Protein AF-M4DZY3-F1 (afdb_monomer_lite)

Organism: Brassica campestris (NCBI:txid3711)

Sequence (109 aa):
MKDGVLRMIVSRVKVKDHDNKCTLFLPPNTGVCGDDMLVLPNENEVKFYGENKEVCEHDESCRIFMGAVKGSSFCAPGVPPLSHDIAWDAEFGVLKVRVSPPGSNISSE

pLDDT: mean 71.74, std 14.03, range [35.03, 88.75]

Radius of gyration: 16.15 Å; chains: 1; bounding box: 38×42×46 Å

Structure (mmCIF, N/CA/C/O backbone):
data_AF-M4DZY3-F1
#
_entry.id   AF-M4DZY3-F1
#
loop_
_atom_site.group_PDB
_atom_site.id
_atom_site.type_symbol
_atom_site.label_atom_id
_atom_site.label_alt_id
_atom_site.label_comp_id
_atom_site.label_asym_id
_atom_site.label_entity_id
_atom_site.label_seq_id
_atom_site.pdbx_PDB_ins_code
_atom_site.Cartn_x
_atom_site.Cartn_y
_atom_site.Cartn_z
_atom_site.occupancy
_atom_site.B_iso_or_equiv
_atom_site.auth_seq_id
_atom_site.auth_comp_id
_atom_site.auth_asym_id
_atom_site.auth_atom_id
_atom_site.pdbx_PDB_model_num
ATOM 1 N N . MET A 1 1 ? 16.980 20.597 -15.367 1.00 39.22 1 MET A N 1
ATOM 2 C CA . MET A 1 1 ? 15.722 19.827 -15.263 1.00 39.22 1 MET A CA 1
ATOM 3 C C . MET A 1 1 ? 15.137 20.129 -13.892 1.00 39.22 1 MET A C 1
ATOM 5 O O . MET A 1 1 ? 15.890 20.069 -12.934 1.00 39.22 1 MET A O 1
ATOM 9 N N . LYS A 1 2 ? 13.882 20.589 -13.802 1.00 43.03 2 LYS A N 1
ATOM 10 C CA . LYS A 1 2 ? 13.218 20.815 -12.505 1.00 43.03 2 LYS A CA 1
ATOM 11 C C . LYS A 1 2 ? 12.913 19.450 -11.896 1.00 43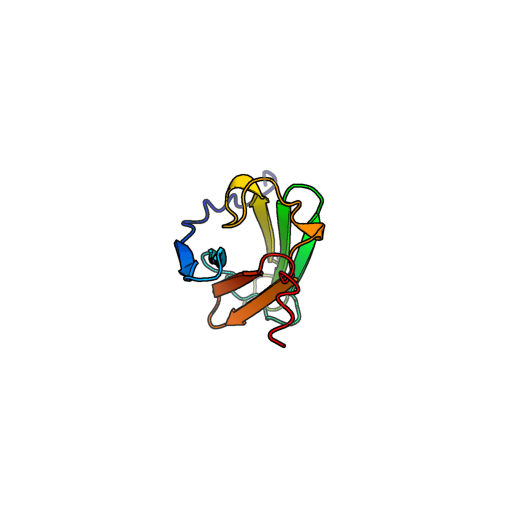.03 2 LYS A C 1
ATOM 13 O O . LYS A 1 2 ? 12.399 18.611 -12.629 1.00 43.03 2 LYS A O 1
ATOM 18 N N . ASP A 1 3 ? 13.249 19.264 -10.624 1.00 50.50 3 ASP A N 1
ATOM 19 C CA . ASP A 1 3 ? 13.035 18.067 -9.804 1.00 50.50 3 ASP A CA 1
ATOM 20 C C . ASP A 1 3 ? 11.786 17.283 -10.233 1.00 50.50 3 ASP A C 1
ATOM 22 O O . ASP A 1 3 ? 10.650 17.666 -9.942 1.00 50.50 3 ASP A O 1
ATOM 26 N N . GLY A 1 4 ? 12.009 16.224 -11.016 1.00 45.56 4 GLY A N 1
ATOM 27 C CA . GLY A 1 4 ? 10.990 15.485 -11.762 1.00 45.56 4 GLY A CA 1
ATOM 28 C C . GLY A 1 4 ? 10.164 14.549 -10.887 1.00 45.56 4 GLY A C 1
ATOM 29 O O . GLY A 1 4 ? 10.064 13.363 -11.178 1.00 45.56 4 GLY A O 1
ATOM 30 N N . VAL A 1 5 ? 9.581 15.058 -9.802 1.00 49.25 5 VAL A N 1
ATOM 31 C CA . VAL A 1 5 ? 8.705 14.269 -8.933 1.00 49.25 5 VAL A CA 1
ATOM 32 C C . VAL A 1 5 ? 7.341 14.125 -9.605 1.00 49.25 5 VAL A C 1
ATOM 34 O O . VAL A 1 5 ? 6.534 15.060 -9.627 1.00 49.25 5 VAL A O 1
ATOM 37 N N . LEU A 1 6 ? 7.068 12.937 -10.145 1.00 44.81 6 LEU A N 1
ATOM 38 C CA . LEU A 1 6 ? 5.757 12.589 -10.681 1.00 44.81 6 LEU A CA 1
ATOM 39 C C . LEU A 1 6 ? 4.758 12.462 -9.518 1.00 44.81 6 LEU A C 1
ATOM 41 O O . LEU A 1 6 ? 4.822 11.537 -8.712 1.00 44.81 6 LEU A O 1
ATOM 45 N N . ARG A 1 7 ? 3.819 13.405 -9.407 1.00 47.03 7 ARG A N 1
ATOM 46 C CA . ARG A 1 7 ? 2.734 13.334 -8.418 1.00 47.03 7 ARG A CA 1
ATOM 47 C C . ARG A 1 7 ? 1.567 12.541 -8.997 1.00 47.03 7 ARG A C 1
ATOM 49 O O . ARG A 1 7 ? 0.741 13.091 -9.719 1.00 47.03 7 ARG A O 1
ATOM 56 N N . MET A 1 8 ? 1.503 11.250 -8.687 1.00 45.44 8 MET A N 1
ATOM 57 C CA . MET A 1 8 ? 0.407 10.389 -9.126 1.00 45.44 8 MET A CA 1
ATOM 58 C C . MET A 1 8 ? -0.844 10.619 -8.267 1.00 45.44 8 MET A C 1
ATOM 60 O O . MET A 1 8 ? -0.817 10.445 -7.047 1.00 45.44 8 MET A O 1
ATOM 64 N N . ILE A 1 9 ? -1.959 10.996 -8.899 1.00 48.12 9 ILE A N 1
ATOM 65 C CA . ILE A 1 9 ? -3.273 10.998 -8.248 1.00 48.12 9 ILE A CA 1
ATOM 66 C C . ILE A 1 9 ? -3.804 9.568 -8.321 1.00 48.12 9 ILE A C 1
ATOM 68 O O . ILE A 1 9 ? -4.261 9.100 -9.361 1.00 48.12 9 ILE A O 1
ATOM 72 N N . VAL A 1 10 ? -3.688 8.852 -7.209 1.00 53.06 10 VAL A N 1
ATOM 73 C CA . VAL A 1 10 ? -4.148 7.471 -7.074 1.00 53.06 10 VAL A CA 1
ATOM 74 C C . VAL A 1 10 ? -5.682 7.438 -7.074 1.00 53.06 10 VAL A C 1
ATOM 76 O O . VAL A 1 10 ? -6.311 7.783 -6.073 1.00 53.06 10 VAL A O 1
ATOM 79 N N . SER A 1 11 ? -6.291 6.985 -8.176 1.00 54.16 11 SER A N 1
ATOM 80 C CA . SER A 1 11 ? -7.688 6.527 -8.205 1.00 54.16 11 SER A CA 1
ATOM 81 C C . SER A 1 11 ? -7.824 5.300 -7.304 1.00 54.16 11 SER A C 1
ATOM 83 O O . SER A 1 11 ? -7.611 4.166 -7.722 1.00 54.16 11 SER A O 1
ATOM 85 N N . ARG A 1 12 ? -8.102 5.541 -6.024 1.00 63.75 12 ARG A N 1
ATOM 86 C CA . ARG A 1 12 ? -8.243 4.509 -5.000 1.00 63.75 12 ARG A CA 1
ATOM 87 C C . ARG A 1 12 ? -9.579 3.792 -5.149 1.00 63.75 12 ARG A C 1
ATOM 89 O O . ARG A 1 12 ? -10.628 4.415 -5.003 1.00 63.75 12 ARG A O 1
ATOM 96 N N . VAL A 1 13 ? -9.534 2.469 -5.282 1.00 66.38 13 VAL A N 1
ATOM 97 C CA . VAL A 1 13 ? -10.708 1.614 -5.065 1.00 66.38 13 VAL A CA 1
ATOM 98 C C . VAL A 1 13 ? -10.635 1.056 -3.648 1.00 66.38 13 VAL A C 1
ATOM 100 O O . VAL A 1 13 ? -9.630 0.457 -3.268 1.00 66.38 13 VAL A O 1
ATOM 103 N N . LYS A 1 14 ? -11.685 1.285 -2.854 1.00 73.88 14 LYS A N 1
ATOM 104 C CA . LYS A 1 14 ? -11.841 0.743 -1.498 1.00 73.88 14 LYS A CA 1
ATOM 105 C C . LYS A 1 14 ? -12.953 -0.297 -1.516 1.00 73.88 14 LYS A C 1
ATOM 107 O O . LYS A 1 14 ? -14.104 0.047 -1.769 1.00 73.88 14 LYS A O 1
ATOM 112 N N . VAL A 1 15 ? -12.611 -1.538 -1.194 1.00 77.44 15 VAL A N 1
ATOM 113 C CA . VAL A 1 15 ? -13.582 -2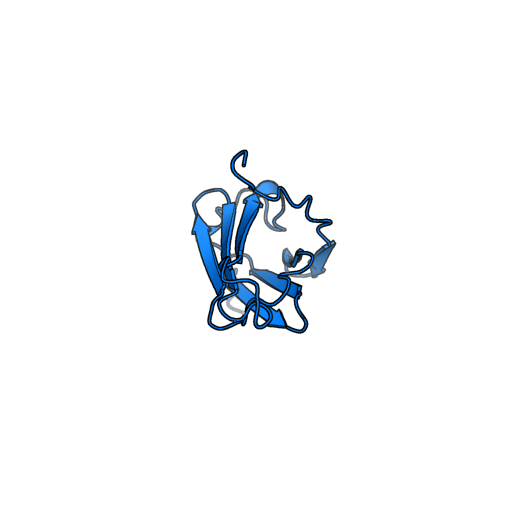.616 -0.981 1.00 77.44 15 VAL A CA 1
ATOM 114 C C . VAL A 1 15 ? -13.664 -2.890 0.513 1.00 77.44 15 VAL A C 1
ATOM 116 O O . VAL A 1 15 ? -12.637 -3.104 1.160 1.00 77.44 15 VAL A O 1
ATOM 119 N N . LYS A 1 16 ? -14.880 -2.836 1.060 1.00 79.06 16 LYS A N 1
ATOM 120 C CA . LYS A 1 16 ? -15.173 -3.151 2.459 1.00 79.06 16 LYS A CA 1
ATOM 121 C C . LYS A 1 16 ? -15.872 -4.505 2.530 1.00 79.06 16 LYS A C 1
ATOM 123 O O . LYS A 1 16 ? -16.838 -4.719 1.806 1.00 79.06 16 LYS A O 1
ATOM 128 N N . ASP A 1 17 ? -15.399 -5.369 3.415 1.00 76.94 17 ASP A N 1
ATOM 129 C CA . ASP A 1 17 ? -16.055 -6.634 3.753 1.00 76.94 17 ASP A CA 1
ATOM 130 C C . ASP A 1 17 ? -16.955 -6.500 5.004 1.00 76.94 17 ASP A C 1
ATOM 132 O O . ASP A 1 17 ? -16.908 -5.484 5.711 1.00 76.94 17 ASP A O 1
ATOM 136 N N . HIS A 1 18 ? -17.762 -7.530 5.282 1.00 73.56 18 HIS A N 1
ATOM 137 C CA . HIS A 1 18 ? -18.623 -7.638 6.463 1.00 73.56 18 HIS A CA 1
ATOM 138 C C . HIS A 1 18 ? -17.853 -7.477 7.791 1.00 73.56 18 HIS A C 1
ATOM 140 O O . HIS A 1 18 ? -18.377 -6.888 8.732 1.00 73.56 18 HIS A O 1
ATOM 146 N N . ASP A 1 19 ? -16.583 -7.895 7.847 1.00 73.88 19 ASP A N 1
ATOM 147 C CA . ASP A 1 19 ? -15.711 -7.817 9.037 1.00 73.88 19 ASP A CA 1
ATOM 148 C C . ASP A 1 19 ? -15.020 -6.446 9.228 1.00 73.88 19 ASP A C 1
ATOM 150 O O . ASP A 1 19 ? -13.987 -6.326 9.881 1.00 73.88 19 ASP A O 1
ATOM 154 N N . ASN A 1 20 ? -15.512 -5.384 8.578 1.00 73.81 20 ASN A N 1
ATOM 155 C CA . ASN A 1 20 ? -14.822 -4.086 8.504 1.00 73.81 20 ASN A CA 1
ATOM 156 C C . ASN A 1 20 ? -13.377 -4.181 7.976 1.00 73.81 20 ASN A C 1
ATOM 158 O O . ASN A 1 20 ? -12.560 -3.291 8.213 1.00 73.81 20 ASN A O 1
ATOM 162 N N . LYS A 1 21 ? -13.059 -5.225 7.210 1.00 80.75 21 LYS A N 1
ATOM 163 C CA . LYS A 1 21 ? -11.803 -5.325 6.472 1.00 80.75 21 LYS A CA 1
ATOM 164 C C . LYS A 1 21 ? -11.849 -4.440 5.244 1.00 80.75 21 LYS A C 1
ATOM 166 O O . LYS A 1 21 ? -12.856 -4.378 4.540 1.00 80.75 21 LYS A O 1
ATOM 171 N N . CYS A 1 22 ? -10.739 -3.768 4.988 1.00 83.06 22 CYS A N 1
ATOM 172 C CA . CYS A 1 22 ? -10.599 -2.791 3.925 1.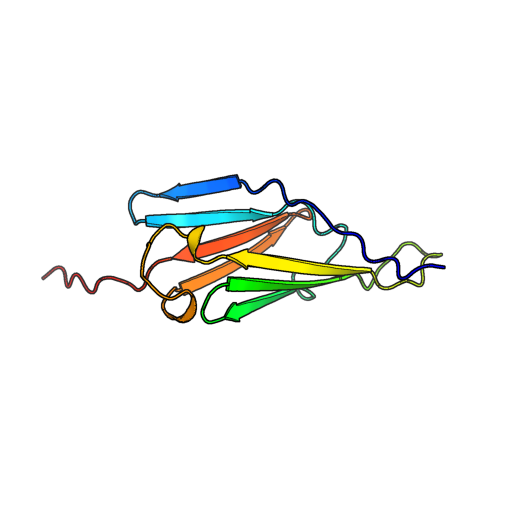00 83.06 22 CYS A CA 1
ATOM 173 C C . CYS A 1 22 ? -9.510 -3.259 2.957 1.00 83.06 22 CYS A C 1
ATOM 175 O O . CYS A 1 22 ? -8.368 -3.438 3.367 1.00 83.06 22 CYS A O 1
ATOM 177 N N . THR A 1 23 ? -9.837 -3.425 1.677 1.00 79.38 23 THR A N 1
ATOM 178 C CA . THR A 1 23 ? -8.837 -3.640 0.620 1.00 79.38 23 THR A CA 1
ATOM 179 C C . THR A 1 23 ? -8.732 -2.383 -0.225 1.00 79.38 23 THR A C 1
ATOM 181 O O . THR A 1 23 ? -9.743 -1.894 -0.735 1.00 79.38 23 THR A O 1
ATOM 184 N N . LEU A 1 24 ? -7.518 -1.853 -0.348 1.00 79.06 24 LEU A N 1
ATOM 185 C CA . LEU A 1 24 ? -7.206 -0.679 -1.146 1.00 79.06 24 LEU A CA 1
ATOM 186 C C . LEU A 1 24 ? -6.399 -1.097 -2.371 1.00 79.06 24 LEU A C 1
ATOM 188 O O . LEU A 1 24 ? -5.350 -1.719 -2.232 1.00 79.06 24 LEU A O 1
ATOM 192 N N . PHE A 1 25 ? -6.883 -0.717 -3.549 1.00 68.88 25 PHE A N 1
ATOM 193 C CA . PHE A 1 25 ? -6.166 -0.878 -4.812 1.00 68.88 25 PHE A CA 1
ATOM 194 C C . PHE A 1 25 ? -5.561 0.464 -5.207 1.00 68.88 25 PHE A C 1
ATOM 196 O O . PHE A 1 25 ? -6.268 1.481 -5.238 1.00 68.88 25 PHE A O 1
ATOM 203 N N . LEU A 1 26 ? -4.258 0.467 -5.469 1.00 69.94 26 LEU A N 1
ATOM 204 C CA . LEU A 1 26 ? -3.494 1.654 -5.829 1.00 69.94 26 LEU A CA 1
ATOM 205 C C . LEU A 1 26 ? -2.985 1.476 -7.282 1.00 69.94 26 LEU A C 1
ATOM 207 O O . LEU A 1 26 ? -2.408 0.431 -7.588 1.00 69.94 26 LEU A O 1
ATOM 211 N N . PRO A 1 27 ? -3.268 2.433 -8.194 1.00 61.19 27 PRO A N 1
ATOM 212 C CA . PRO A 1 27 ? -2.900 2.384 -9.607 1.00 61.19 27 PRO A CA 1
ATOM 213 C C . PRO A 1 27 ? -1.380 2.532 -9.790 1.00 61.19 27 PRO A C 1
ATOM 215 O O . PRO A 1 27 ? -0.675 2.853 -8.834 1.00 61.19 27 PRO A O 1
ATOM 218 N N . PRO A 1 28 ? -0.866 2.260 -11.001 1.00 54.12 28 PRO A N 1
ATOM 219 C CA . PRO A 1 28 ? 0.150 1.240 -11.120 1.00 54.12 28 PRO A CA 1
ATOM 220 C C . PRO A 1 28 ? 1.539 1.655 -10.655 1.00 54.12 28 PRO A C 1
ATOM 222 O O . PRO A 1 28 ? 2.052 2.715 -11.014 1.00 54.12 28 PRO A O 1
ATOM 225 N N . ASN A 1 29 ? 2.179 0.722 -9.958 1.00 57.00 29 ASN A N 1
ATOM 226 C CA . ASN A 1 29 ? 3.619 0.646 -9.819 1.00 57.00 29 ASN A CA 1
ATOM 227 C C . ASN A 1 29 ? 4.138 0.280 -11.213 1.00 57.00 29 ASN A C 1
ATOM 229 O O . ASN A 1 29 ? 4.131 -0.890 -11.598 1.00 57.00 29 ASN A O 1
ATOM 233 N N . THR A 1 30 ? 4.493 1.262 -12.038 1.00 55.75 30 THR A N 1
ATOM 234 C CA . THR A 1 30 ? 5.008 0.971 -13.379 1.00 55.75 30 THR A CA 1
ATOM 235 C C . THR A 1 30 ? 6.383 0.312 -13.236 1.00 55.75 30 THR A C 1
ATOM 237 O O . THR A 1 30 ? 7.385 1.009 -13.110 1.00 55.75 30 THR A O 1
ATOM 240 N N . GLY A 1 31 ? 6.411 -1.023 -13.195 1.00 61.47 31 GLY A N 1
ATOM 241 C CA . GLY A 1 31 ? 7.625 -1.843 -13.227 1.00 61.47 31 GLY A CA 1
ATOM 242 C C . GLY A 1 31 ? 8.274 -2.183 -11.879 1.00 61.47 31 GLY A C 1
ATOM 243 O O . GLY A 1 31 ? 9.308 -2.838 -11.878 1.00 61.47 31 GLY A O 1
ATOM 244 N N . VAL A 1 32 ? 7.732 -1.774 -10.729 1.00 71.12 32 VAL A N 1
ATOM 245 C CA . VAL A 1 32 ? 8.345 -2.144 -9.434 1.00 71.12 32 VAL A CA 1
ATOM 246 C C . VAL A 1 32 ? 8.046 -3.608 -9.116 1.00 71.12 32 VAL A C 1
ATOM 248 O O . VAL A 1 32 ? 6.874 -3.994 -9.082 1.00 71.12 32 VAL A O 1
ATOM 251 N N . CYS A 1 33 ? 9.090 -4.401 -8.869 1.00 73.25 33 CYS A N 1
ATOM 252 C CA . CYS A 1 33 ? 8.949 -5.769 -8.380 1.00 73.25 33 CYS A CA 1
ATOM 253 C C . CYS A 1 33 ? 8.357 -5.768 -6.963 1.00 73.25 33 CYS A C 1
ATOM 255 O O . CYS A 1 33 ? 8.638 -4.864 -6.176 1.00 73.25 33 CYS A O 1
ATOM 257 N N . GLY A 1 34 ? 7.565 -6.785 -6.614 1.00 74.44 34 GLY A N 1
ATOM 258 C CA . GLY A 1 34 ? 7.054 -6.942 -5.252 1.00 74.44 34 GLY A CA 1
ATOM 259 C C . GLY A 1 34 ? 8.176 -6.910 -4.211 1.00 74.44 34 GLY A C 1
ATOM 260 O O . GLY A 1 34 ? 8.061 -6.196 -3.228 1.00 74.44 34 GLY A O 1
ATOM 261 N N . ASP A 1 35 ? 9.310 -7.562 -4.465 1.00 80.38 35 ASP A N 1
ATOM 262 C CA . ASP A 1 35 ? 10.449 -7.580 -3.532 1.00 80.38 35 ASP A CA 1
ATOM 263 C C . ASP A 1 35 ? 11.105 -6.205 -3.300 1.00 80.38 35 ASP A C 1
ATOM 265 O O . ASP A 1 35 ? 11.755 -5.989 -2.278 1.00 80.38 35 ASP A O 1
ATOM 269 N N . ASP A 1 36 ? 10.907 -5.254 -4.216 1.00 79.50 36 ASP A N 1
ATOM 270 C CA . ASP A 1 36 ? 11.413 -3.882 -4.110 1.00 79.50 36 ASP A CA 1
ATOM 271 C C . ASP A 1 36 ? 10.367 -2.907 -3.532 1.00 79.50 36 ASP A C 1
ATOM 273 O O . ASP A 1 36 ? 10.583 -1.690 -3.524 1.00 79.50 36 ASP A O 1
ATOM 277 N N . MET A 1 37 ? 9.228 -3.418 -3.049 1.00 81.44 37 MET A N 1
ATOM 278 C CA . MET A 1 37 ? 8.195 -2.646 -2.358 1.00 81.44 37 MET A CA 1
ATOM 279 C C . MET A 1 37 ? 8.371 -2.686 -0.841 1.00 81.44 37 MET A C 1
ATOM 281 O O . MET A 1 37 ? 8.512 -3.732 -0.213 1.00 81.44 37 MET A O 1
ATOM 285 N N . LEU A 1 38 ? 8.258 -1.514 -0.228 1.00 87.00 38 LEU A N 1
ATOM 286 C CA . LEU A 1 38 ? 8.264 -1.320 1.210 1.00 87.00 38 LEU A CA 1
ATOM 287 C C . LEU A 1 38 ? 6.961 -0.644 1.635 1.00 87.00 38 LEU A C 1
ATOM 289 O O . LEU A 1 38 ? 6.702 0.506 1.281 1.00 87.00 38 LEU A O 1
ATOM 293 N N . VAL A 1 39 ? 6.155 -1.340 2.437 1.00 86.62 39 VAL A N 1
ATOM 294 C CA . VAL A 1 39 ? 4.893 -0.828 2.989 1.00 86.62 39 VAL A CA 1
ATOM 295 C C . VAL A 1 39 ? 5.042 -0.640 4.495 1.00 86.62 39 VAL A C 1
ATOM 297 O O . VAL A 1 39 ? 5.276 -1.595 5.231 1.00 86.62 39 VAL A O 1
ATOM 300 N N . LEU A 1 40 ? 4.911 0.604 4.956 1.00 87.81 40 LEU A N 1
ATOM 301 C CA . LEU A 1 40 ? 5.164 1.010 6.337 1.00 87.81 40 LEU A CA 1
ATOM 302 C C . LEU A 1 40 ? 3.913 1.636 6.958 1.00 87.81 40 LEU A C 1
ATOM 304 O O . LEU A 1 40 ? 3.507 2.732 6.547 1.00 87.81 40 LEU A O 1
ATOM 308 N N . PRO A 1 41 ? 3.306 1.001 7.970 1.00 86.38 41 PRO A N 1
ATOM 309 C CA . PRO A 1 41 ? 2.299 1.661 8.780 1.00 86.38 41 PRO A CA 1
ATOM 310 C C . PRO A 1 41 ? 2.913 2.707 9.711 1.00 86.38 41 PRO A C 1
ATOM 312 O O . PRO A 1 41 ? 4.009 2.543 10.241 1.00 86.38 41 PRO A O 1
ATOM 315 N N . ASN A 1 42 ? 2.177 3.791 9.922 1.00 85.44 42 ASN A N 1
ATOM 316 C CA . ASN A 1 42 ? 2.491 4.871 10.849 1.00 85.44 42 ASN A CA 1
ATOM 317 C C . ASN A 1 42 ? 1.210 5.275 11.607 1.00 85.44 42 ASN A C 1
ATOM 319 O O . ASN A 1 42 ? 0.124 4.785 11.301 1.00 85.44 42 ASN A O 1
ATOM 323 N N . GLU A 1 43 ? 1.302 6.182 12.576 1.00 82.06 43 GLU A N 1
ATOM 324 C CA . GLU A 1 43 ? 0.210 6.552 13.488 1.00 82.06 43 GLU A CA 1
ATOM 325 C C . GLU A 1 43 ? -1.075 7.020 12.781 1.00 82.06 43 GLU A C 1
ATOM 327 O O . GLU A 1 43 ? -2.173 6.818 13.291 1.00 82.06 43 GLU A O 1
ATOM 332 N N . ASN A 1 44 ? -0.979 7.608 11.584 1.00 83.69 44 ASN A N 1
ATOM 333 C CA . ASN A 1 44 ? -2.148 8.128 10.863 1.00 83.69 44 ASN A CA 1
ATOM 334 C C . ASN A 1 44 ? -2.221 7.699 9.402 1.00 83.69 44 ASN A C 1
ATOM 336 O O . ASN A 1 44 ? -3.186 8.050 8.718 1.00 83.69 44 ASN A O 1
ATOM 340 N N . GLU A 1 45 ? -1.228 6.978 8.894 1.00 85.88 45 GLU A N 1
ATOM 341 C CA . GLU A 1 45 ? -1.170 6.609 7.487 1.00 85.88 45 GLU A CA 1
ATOM 342 C C . GLU A 1 45 ? -0.375 5.329 7.247 1.00 85.88 45 GLU A C 1
ATOM 344 O O . GLU A 1 45 ? 0.490 4.967 8.034 1.00 85.88 45 GLU A O 1
ATOM 349 N N . VAL A 1 46 ? -0.654 4.664 6.131 1.00 85.81 46 VAL A N 1
ATOM 350 C CA . VAL A 1 46 ? 0.190 3.596 5.588 1.00 85.81 46 VAL A CA 1
ATOM 351 C C . VAL A 1 46 ? 0.930 4.162 4.390 1.00 85.81 46 VAL A C 1
ATOM 353 O O . VAL A 1 46 ? 0.300 4.557 3.406 1.00 85.81 46 VAL A O 1
ATOM 356 N N . LYS A 1 47 ? 2.254 4.244 4.491 1.00 87.56 47 LYS A N 1
ATOM 357 C CA . LYS A 1 47 ? 3.129 4.690 3.408 1.00 87.56 47 LYS A CA 1
ATOM 358 C C . LYS A 1 47 ? 3.599 3.495 2.604 1.00 87.56 47 LYS A C 1
ATOM 360 O O . LYS A 1 47 ? 3.760 2.406 3.145 1.00 87.56 47 LYS A O 1
ATOM 365 N N . PHE A 1 48 ? 3.841 3.715 1.328 1.00 86.06 48 PHE A N 1
ATOM 366 C CA . PHE A 1 48 ? 4.445 2.728 0.455 1.00 86.06 48 PHE A CA 1
ATOM 367 C C . PHE A 1 48 ? 5.523 3.393 -0.388 1.00 86.06 48 PHE A C 1
ATOM 369 O O . PHE A 1 48 ? 5.375 4.539 -0.825 1.00 86.06 48 PHE A O 1
ATOM 376 N N . TYR A 1 49 ? 6.608 2.657 -0.562 1.00 84.25 49 TYR A N 1
ATOM 377 C CA . TYR A 1 49 ? 7.802 3.042 -1.288 1.00 84.25 49 TYR A CA 1
ATOM 378 C C . TYR A 1 49 ? 8.151 1.897 -2.224 1.00 84.25 49 TYR A C 1
ATOM 380 O O . TYR A 1 49 ? 8.058 0.741 -1.827 1.00 84.25 49 TYR A O 1
ATOM 388 N N . GLY A 1 50 ? 8.553 2.205 -3.444 1.00 80.31 50 GLY A N 1
ATOM 389 C CA . GLY A 1 50 ? 9.022 1.199 -4.375 1.00 80.31 50 GLY A CA 1
ATOM 390 C C . GLY A 1 50 ? 10.049 1.769 -5.322 1.00 80.31 50 GLY A C 1
ATOM 391 O O . GLY A 1 50 ? 9.904 2.905 -5.770 1.00 80.31 50 GLY A O 1
ATOM 392 N N . GLU A 1 51 ? 11.074 0.991 -5.626 1.00 76.56 51 GLU A N 1
ATOM 393 C CA . GLU A 1 51 ? 12.113 1.374 -6.573 1.00 76.56 51 GLU A CA 1
ATOM 394 C C . GLU A 1 51 ? 12.072 0.433 -7.774 1.00 76.56 51 GLU A C 1
ATOM 396 O O . GLU A 1 51 ? 12.204 -0.778 -7.635 1.00 76.56 51 GLU A O 1
ATOM 401 N N . ASN A 1 52 ? 11.877 0.982 -8.969 1.00 73.06 52 ASN A N 1
ATOM 402 C CA . ASN A 1 52 ? 12.064 0.227 -10.199 1.00 73.06 52 ASN A CA 1
ATOM 403 C C . ASN A 1 52 ? 13.539 0.347 -10.612 1.00 73.06 52 ASN A C 1
ATOM 405 O O . ASN A 1 52 ? 13.986 1.418 -11.031 1.00 73.06 52 ASN A O 1
ATOM 409 N N . LYS A 1 53 ? 14.271 -0.757 -10.428 1.00 66.25 53 LYS A N 1
ATOM 410 C CA . LYS A 1 53 ? 15.706 -0.897 -10.729 1.00 66.25 53 LYS A CA 1
ATOM 411 C C . LYS A 1 53 ? 15.981 -1.326 -12.170 1.00 66.25 53 LYS A C 1
ATOM 413 O O . LYS A 1 53 ? 17.051 -1.042 -12.693 1.00 66.25 53 LYS A O 1
ATOM 418 N N . GLU A 1 54 ? 15.019 -1.989 -12.807 1.00 59.34 54 GLU A N 1
ATOM 419 C CA . GLU A 1 54 ? 15.075 -2.372 -14.218 1.00 59.34 54 GLU A CA 1
ATOM 420 C C . GLU A 1 54 ? 14.195 -1.432 -15.033 1.00 59.34 54 GLU A C 1
ATOM 422 O O . GLU A 1 54 ? 12.990 -1.637 -15.213 1.00 59.34 54 GLU A O 1
ATOM 427 N N . VAL A 1 55 ? 14.824 -0.367 -15.504 1.00 58.94 55 VAL A N 1
ATOM 428 C CA . VAL A 1 55 ? 14.282 0.519 -16.526 1.00 58.94 55 VAL A CA 1
ATOM 429 C C . VAL A 1 55 ? 14.920 0.115 -17.862 1.00 58.94 55 VAL A C 1
ATOM 431 O O . VAL A 1 55 ? 16.041 -0.387 -17.889 1.00 58.94 55 VAL A O 1
ATOM 434 N N . CYS A 1 56 ? 14.172 0.260 -18.962 1.00 55.25 56 CYS A N 1
ATOM 435 C CA . CYS A 1 56 ? 14.591 -0.072 -20.334 1.00 55.25 56 CYS A CA 1
ATOM 436 C C . CYS A 1 56 ? 16.049 0.351 -20.608 1.00 55.25 56 CYS A C 1
ATOM 438 O O . CYS A 1 56 ? 16.462 1.376 -20.081 1.00 55.25 56 CYS A O 1
ATOM 440 N N . GLU A 1 57 ? 16.781 -0.374 -21.465 1.00 59.44 57 GLU A N 1
ATOM 441 C CA . GLU A 1 57 ? 18.252 -0.351 -21.680 1.00 59.44 57 GLU A CA 1
ATOM 442 C C . GLU A 1 57 ? 18.927 1.034 -21.890 1.00 59.44 57 GLU A C 1
ATOM 444 O O . GLU A 1 57 ? 20.148 1.126 -21.984 1.00 59.44 57 GLU A O 1
ATOM 449 N N . HIS A 1 58 ? 18.158 2.122 -21.945 1.00 60.47 58 HIS A N 1
ATOM 450 C CA . HIS A 1 58 ? 18.606 3.507 -22.097 1.00 60.47 58 HIS A CA 1
ATOM 451 C C . HIS A 1 58 ? 18.157 4.473 -20.981 1.00 60.47 58 HIS A C 1
ATOM 453 O O . HIS A 1 58 ? 18.438 5.667 -21.079 1.00 60.47 58 HIS A O 1
ATOM 459 N N . ASP A 1 59 ? 17.446 4.009 -19.952 1.00 57.72 59 ASP A N 1
ATOM 460 C CA . ASP A 1 59 ? 16.931 4.842 -18.860 1.00 57.72 59 ASP A CA 1
ATOM 461 C C . ASP A 1 59 ? 17.631 4.450 -17.545 1.00 57.72 59 ASP A C 1
ATOM 463 O O . ASP A 1 59 ? 17.170 3.600 -16.799 1.00 57.72 59 ASP A O 1
ATOM 467 N N . GLU A 1 60 ? 18.779 5.068 -17.247 1.00 56.00 60 GLU A N 1
ATOM 468 C CA . GLU A 1 60 ? 19.516 4.873 -15.978 1.00 56.00 60 GLU A CA 1
ATOM 469 C C . GLU A 1 60 ? 18.812 5.539 -14.774 1.00 56.00 60 GLU A C 1
ATOM 471 O O . GLU A 1 60 ? 19.326 5.562 -13.654 1.00 56.00 60 GLU A O 1
ATOM 476 N N . SER A 1 61 ? 17.639 6.138 -14.992 1.00 59.16 61 SER A N 1
ATOM 477 C CA . SER A 1 61 ? 16.874 6.814 -13.954 1.00 59.16 61 SER A CA 1
ATOM 478 C C . SER A 1 61 ? 16.056 5.802 -13.156 1.00 59.16 61 SER A C 1
ATOM 480 O O . SER A 1 61 ? 14.903 5.542 -13.502 1.00 59.16 61 SER A O 1
ATOM 482 N N . CYS A 1 62 ? 16.598 5.297 -12.042 1.00 60.81 62 CYS A N 1
ATOM 483 C CA . CYS A 1 62 ? 15.808 4.579 -11.034 1.00 60.81 62 CYS A CA 1
ATOM 484 C C . CYS A 1 62 ? 14.498 5.339 -10.772 1.00 60.81 62 CYS A C 1
ATOM 486 O O . CYS A 1 62 ? 14.512 6.525 -10.418 1.00 60.81 62 CYS A O 1
ATOM 488 N N . ARG A 1 63 ? 13.348 4.686 -10.973 1.00 71.12 63 ARG A N 1
ATOM 489 C CA . ARG A 1 63 ? 12.047 5.324 -10.728 1.00 71.12 63 ARG A CA 1
ATOM 490 C C . ARG A 1 63 ? 11.592 4.990 -9.321 1.00 71.12 63 ARG A C 1
ATOM 492 O O . ARG A 1 63 ? 11.330 3.833 -9.005 1.00 71.12 63 ARG A O 1
ATOM 499 N N . ILE A 1 64 ? 11.488 6.023 -8.491 1.00 72.88 64 ILE A N 1
ATOM 500 C CA . ILE A 1 64 ? 11.004 5.906 -7.117 1.00 72.88 64 ILE A CA 1
ATOM 501 C C . ILE A 1 64 ? 9.505 6.218 -7.091 1.00 72.88 64 ILE A C 1
ATOM 503 O O . ILE A 1 64 ? 9.067 7.297 -7.494 1.00 72.88 64 ILE A O 1
ATOM 507 N N . PHE A 1 65 ? 8.723 5.278 -6.575 1.00 74.69 65 PHE A N 1
ATOM 508 C CA . PHE A 1 65 ? 7.288 5.390 -6.359 1.00 74.69 65 PHE A CA 1
ATOM 509 C C . PHE A 1 65 ? 7.039 5.575 -4.874 1.00 74.69 65 PHE A C 1
ATOM 511 O O . PHE A 1 65 ? 7.475 4.772 -4.055 1.00 74.69 65 PHE A O 1
ATOM 518 N N . MET A 1 66 ? 6.338 6.647 -4.521 1.00 81.19 66 MET A N 1
ATOM 519 C CA . MET A 1 66 ? 6.002 6.959 -3.140 1.00 81.19 66 MET A CA 1
ATOM 520 C C . MET A 1 66 ? 4.544 7.359 -3.048 1.00 81.19 66 MET A C 1
ATOM 522 O O . MET A 1 66 ? 4.059 8.184 -3.825 1.00 81.19 66 MET A O 1
ATOM 526 N N . GLY A 1 67 ? 3.856 6.832 -2.047 1.00 79.94 67 GLY A N 1
ATOM 527 C CA . GLY A 1 67 ? 2.516 7.284 -1.732 1.00 79.94 67 GLY A CA 1
ATOM 528 C C . GLY A 1 67 ? 2.105 6.932 -0.318 1.00 79.94 67 GLY A C 1
ATOM 529 O O . GLY A 1 67 ? 2.827 6.276 0.432 1.00 79.94 67 GLY A O 1
ATOM 530 N N . ALA A 1 68 ? 0.938 7.438 0.065 1.00 82.88 68 ALA A N 1
ATOM 531 C CA . ALA A 1 68 ? 0.422 7.250 1.404 1.00 82.88 68 ALA A CA 1
ATOM 532 C C . ALA A 1 68 ? -1.098 7.130 1.431 1.00 82.88 68 ALA A C 1
ATOM 534 O O . ALA A 1 68 ? -1.838 7.700 0.625 1.00 82.88 68 ALA A O 1
ATOM 535 N N . VAL A 1 69 ? -1.560 6.373 2.415 1.00 80.62 69 VAL A N 1
ATOM 536 C CA . VAL A 1 69 ? -2.951 6.065 2.680 1.00 80.62 69 VAL A CA 1
ATOM 537 C C . VAL A 1 69 ? -3.315 6.605 4.051 1.00 80.62 69 VAL A C 1
ATOM 539 O O . VAL A 1 69 ? -2.931 6.016 5.051 1.00 80.62 69 VAL A O 1
ATOM 542 N N . LYS A 1 70 ? -4.107 7.677 4.121 1.00 83.12 70 LYS A N 1
ATOM 543 C CA . LYS A 1 70 ? -4.585 8.190 5.413 1.00 83.12 70 LYS A CA 1
ATOM 544 C C . LYS A 1 70 ? -5.531 7.207 6.102 1.00 83.12 70 LYS A C 1
ATOM 546 O O . LYS A 1 70 ? -6.408 6.633 5.454 1.00 83.12 70 LYS A O 1
ATOM 551 N N . GLY A 1 71 ? -5.420 7.113 7.424 1.00 74.75 71 GLY A N 1
ATOM 552 C CA . GLY A 1 71 ? -6.220 6.230 8.267 1.00 74.75 71 GLY A CA 1
ATOM 553 C C . GLY A 1 71 ? -7.709 6.550 8.281 1.00 74.75 71 GLY A C 1
ATOM 554 O O . GLY A 1 71 ? -8.530 5.652 8.432 1.00 74.75 71 GLY A O 1
ATOM 555 N N . SER A 1 72 ? -8.087 7.792 7.965 1.00 76.56 72 SER A N 1
ATOM 556 C CA . SER A 1 72 ? -9.486 8.164 7.705 1.00 76.56 72 SER A CA 1
ATOM 557 C C . SER A 1 72 ? -10.124 7.372 6.558 1.00 76.56 72 SER A C 1
ATOM 559 O O . SER A 1 72 ? -11.343 7.318 6.439 1.00 76.56 72 SER A O 1
ATOM 561 N N . SER A 1 73 ? -9.314 6.747 5.701 1.00 73.75 73 SER A N 1
ATOM 562 C CA . SER A 1 73 ? -9.794 5.885 4.624 1.00 73.75 73 SER A CA 1
ATOM 563 C C . SER A 1 73 ? -10.002 4.433 5.047 1.00 73.75 73 SER A C 1
ATOM 565 O O . SER A 1 73 ? -10.511 3.651 4.243 1.00 73.75 73 SER A O 1
ATOM 567 N N . PHE A 1 74 ? -9.643 4.040 6.269 1.00 79.94 74 PHE A N 1
ATOM 568 C CA . PHE A 1 74 ? -9.832 2.673 6.749 1.00 79.94 74 PHE A CA 1
ATOM 569 C C . PHE A 1 74 ? -11.281 2.386 7.128 1.00 79.94 74 PHE A C 1
ATOM 571 O O . PHE A 1 74 ? -12.153 3.255 7.103 1.00 79.94 74 PHE A O 1
ATOM 578 N N . CYS A 1 75 ? -11.574 1.108 7.333 1.00 76.69 75 CYS A N 1
ATOM 579 C CA . CYS A 1 75 ? -12.923 0.611 7.580 1.00 76.69 75 CYS A CA 1
ATOM 580 C C . CYS A 1 75 ? -13.252 0.520 9.079 1.00 76.69 75 CYS A C 1
ATOM 582 O O . CYS A 1 75 ? -14.389 0.196 9.408 1.00 76.69 75 CYS A O 1
ATOM 584 N N . ALA A 1 76 ? -12.300 0.867 9.955 1.00 77.94 76 ALA A N 1
ATOM 585 C CA . ALA A 1 76 ? -12.462 0.965 11.403 1.00 77.94 76 ALA A CA 1
ATOM 586 C C . ALA A 1 76 ? -12.109 2.392 11.881 1.00 77.94 76 ALA A C 1
ATOM 588 O O . ALA A 1 76 ? -10.956 2.677 12.215 1.00 77.94 76 ALA A O 1
ATOM 589 N N . PRO A 1 77 ? -13.069 3.334 11.850 1.00 71.81 77 PRO A N 1
ATOM 590 C CA . PRO A 1 77 ? -12.832 4.704 12.297 1.00 71.81 77 PRO A CA 1
ATOM 591 C C . PRO A 1 77 ? -12.478 4.744 13.791 1.00 71.81 77 PRO A C 1
ATOM 593 O O . PRO A 1 77 ? -13.082 4.042 14.595 1.00 71.81 77 PRO A O 1
ATOM 596 N N . GLY A 1 78 ? -11.503 5.577 14.161 1.00 74.69 78 GLY A N 1
ATOM 597 C CA . GLY A 1 78 ? -11.059 5.751 15.552 1.00 74.69 78 GLY A CA 1
ATOM 598 C C . GLY A 1 78 ? -10.014 4.740 16.036 1.00 74.69 78 GLY A C 1
ATOM 599 O O . GLY A 1 78 ? -9.438 4.944 17.099 1.00 74.69 78 GLY A O 1
ATOM 600 N N . VAL A 1 79 ? -9.716 3.698 15.254 1.00 80.06 79 VAL A N 1
ATOM 601 C CA . VAL A 1 79 ? -8.633 2.755 15.557 1.00 80.06 79 VAL A CA 1
ATOM 602 C C . VAL A 1 79 ? -7.343 3.225 14.866 1.00 80.06 79 VAL A C 1
ATOM 604 O O . VAL A 1 79 ? -7.369 3.482 13.658 1.00 80.06 79 VAL A O 1
ATOM 607 N N . PRO A 1 80 ? -6.207 3.342 15.578 1.00 79.62 80 PRO A N 1
ATOM 608 C CA . PRO A 1 80 ? -4.932 3.689 14.959 1.00 79.62 80 PRO A CA 1
ATOM 609 C C . PRO A 1 80 ? -4.515 2.653 13.898 1.00 79.62 80 PRO A C 1
ATOM 611 O O . PRO A 1 80 ? -4.683 1.453 14.120 1.00 79.62 80 PRO A O 1
ATOM 614 N N . PRO A 1 81 ? -3.914 3.056 12.764 1.00 78.06 81 PRO A N 1
ATOM 615 C CA . PRO A 1 81 ? -3.369 2.148 11.751 1.00 78.06 81 PRO A CA 1
ATOM 616 C C . PRO A 1 81 ? -2.380 1.128 12.318 1.00 78.06 81 PRO A C 1
ATOM 618 O O . PRO A 1 81 ? -2.374 -0.010 11.878 1.00 78.06 81 PRO A O 1
ATOM 621 N N . LEU A 1 82 ? -1.581 1.516 13.317 1.00 84.06 82 LEU A N 1
ATOM 62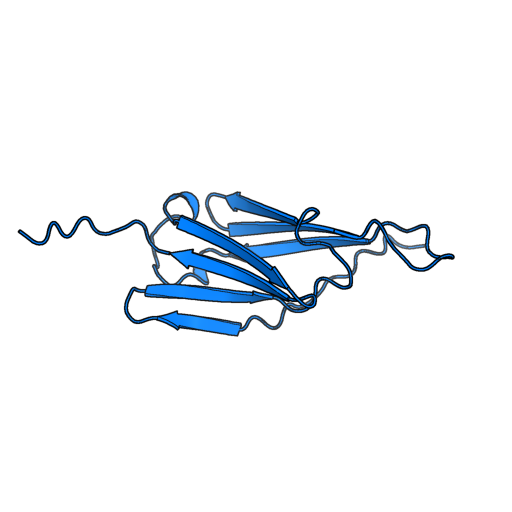2 C CA . LEU A 1 82 ? -0.621 0.628 13.985 1.00 84.06 82 LEU A CA 1
ATOM 623 C C . LEU A 1 82 ? -1.290 -0.515 14.761 1.00 84.06 82 LEU A C 1
ATOM 625 O O . LEU A 1 82 ? -0.644 -1.512 15.057 1.00 84.06 82 LEU A O 1
ATOM 629 N N . SER A 1 83 ? -2.573 -0.374 15.098 1.00 84.62 83 SER A N 1
ATOM 630 C CA . SER A 1 83 ? -3.366 -1.437 15.717 1.00 84.62 83 SER A CA 1
ATOM 631 C C . SER A 1 83 ? -4.015 -2.363 14.687 1.00 84.62 83 SER A C 1
ATOM 633 O O . SER A 1 83 ? -4.656 -3.331 15.077 1.00 84.62 83 SER A O 1
ATOM 635 N N . HIS A 1 84 ? -3.900 -2.064 13.392 1.00 84.75 84 HIS A N 1
ATOM 636 C CA . HIS A 1 84 ? -4.428 -2.912 12.332 1.00 84.75 84 HIS A CA 1
ATOM 637 C C . HIS A 1 84 ? -3.398 -3.958 11.915 1.00 84.75 84 HIS A C 1
ATOM 639 O O . HIS A 1 84 ? -2.198 -3.693 11.879 1.00 84.75 84 HIS A O 1
ATOM 645 N N . ASP A 1 85 ? -3.893 -5.124 11.516 1.00 88.19 85 ASP A N 1
ATOM 646 C CA . ASP A 1 85 ? -3.110 -6.073 10.737 1.00 88.19 85 ASP A CA 1
ATOM 647 C C . ASP A 1 85 ? -3.071 -5.592 9.281 1.00 88.19 85 ASP A C 1
ATOM 649 O O . ASP A 1 85 ? -4.112 -5.340 8.658 1.00 88.19 85 ASP A O 1
ATOM 653 N N . ILE A 1 86 ? -1.860 -5.390 8.764 1.00 86.69 86 ILE A N 1
ATOM 654 C CA . ILE A 1 86 ? -1.628 -4.837 7.432 1.00 86.69 86 ILE A CA 1
ATOM 655 C C . ILE A 1 86 ? -0.845 -5.853 6.621 1.00 86.69 86 ILE A C 1
ATOM 657 O O . ILE A 1 86 ? 0.317 -6.134 6.899 1.00 86.69 86 ILE A O 1
ATOM 661 N N . ALA A 1 87 ? -1.495 -6.351 5.578 1.00 88.75 87 ALA A N 1
ATOM 662 C CA . ALA A 1 87 ? -0.892 -7.210 4.576 1.00 88.75 87 ALA A CA 1
ATOM 663 C C . ALA A 1 87 ? -0.928 -6.500 3.224 1.00 88.75 87 ALA A C 1
ATOM 665 O O . ALA A 1 87 ? -1.798 -5.662 2.968 1.00 88.75 87 ALA A O 1
ATOM 666 N N . TRP A 1 88 ? -0.005 -6.836 2.338 1.00 87.88 88 TRP A N 1
ATOM 667 C CA . TRP A 1 88 ? 0.028 -6.261 1.004 1.00 87.88 88 TRP A CA 1
ATOM 668 C C . TRP A 1 88 ? 0.540 -7.271 -0.013 1.00 87.88 88 TRP A C 1
ATOM 670 O O . TRP A 1 88 ? 1.184 -8.253 0.343 1.00 87.88 88 TRP A O 1
ATOM 680 N N . ASP A 1 89 ? 0.189 -7.020 -1.265 1.00 86.38 89 ASP A N 1
ATOM 681 C CA . ASP A 1 89 ? 0.579 -7.805 -2.427 1.00 86.38 89 ASP A CA 1
ATOM 682 C C . ASP A 1 89 ? 0.751 -6.862 -3.623 1.00 86.38 89 ASP A C 1
ATOM 684 O O . ASP A 1 89 ? 0.041 -5.854 -3.727 1.00 86.38 89 ASP A O 1
ATOM 688 N N . ALA A 1 90 ? 1.710 -7.156 -4.495 1.00 81.94 90 ALA A N 1
ATOM 689 C CA . ALA A 1 90 ? 2.008 -6.350 -5.670 1.00 81.94 90 ALA A CA 1
ATOM 690 C C . ALA A 1 90 ? 2.092 -7.252 -6.902 1.00 81.94 90 ALA A C 1
ATOM 692 O O . ALA A 1 90 ? 3.101 -7.915 -7.130 1.00 81.94 90 ALA A O 1
ATOM 693 N N . GLU A 1 91 ? 1.041 -7.236 -7.717 1.00 80.62 91 GLU A N 1
ATOM 694 C CA . GLU A 1 91 ? 0.908 -8.124 -8.871 1.00 80.62 91 GLU A CA 1
ATOM 695 C C . GLU A 1 91 ? 0.424 -7.334 -10.092 1.00 80.62 91 GLU A C 1
ATOM 697 O O . GLU A 1 91 ? -0.409 -6.431 -9.978 1.00 80.62 91 GLU A O 1
ATOM 702 N N . PHE A 1 92 ? 0.983 -7.629 -11.270 1.00 77.50 92 PHE A N 1
ATOM 703 C CA . PHE A 1 92 ? 0.649 -6.9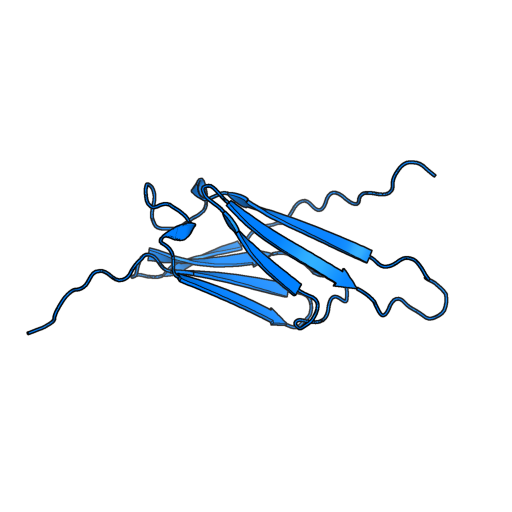60 -12.539 1.00 77.50 92 PHE A CA 1
ATOM 704 C C . PHE A 1 92 ? 0.679 -5.420 -12.471 1.00 77.50 92 PHE A C 1
ATOM 706 O O . PHE A 1 92 ? -0.123 -4.727 -13.098 1.00 77.50 92 PHE A O 1
ATOM 713 N N . GLY A 1 93 ? 1.613 -4.878 -11.684 1.00 73.88 93 GLY A N 1
ATOM 714 C CA . GLY A 1 93 ? 1.769 -3.442 -11.472 1.00 73.88 93 GLY A CA 1
ATOM 715 C C . GLY A 1 93 ? 0.734 -2.823 -10.534 1.00 73.88 93 GLY A C 1
ATOM 716 O O . GLY A 1 93 ? 0.707 -1.607 -10.426 1.00 73.88 93 GLY A O 1
ATOM 717 N N . VAL A 1 94 ? -0.107 -3.592 -9.840 1.00 79.19 94 VAL A N 1
ATOM 718 C CA . VAL A 1 94 ? -1.102 -3.073 -8.889 1.00 79.19 94 VAL A CA 1
ATOM 719 C C . VAL A 1 94 ? -0.674 -3.394 -7.463 1.00 79.19 94 VAL A C 1
ATOM 721 O O . VAL A 1 94 ? -0.505 -4.558 -7.116 1.00 79.19 94 VAL A O 1
ATOM 724 N N . LEU A 1 95 ? -0.561 -2.369 -6.610 1.00 82.19 95 LEU A N 1
ATOM 725 C CA . LEU A 1 95 ? -0.386 -2.568 -5.171 1.00 82.19 95 LEU A CA 1
ATOM 726 C C . LEU A 1 95 ? -1.753 -2.747 -4.507 1.00 82.19 95 LEU A C 1
ATOM 728 O O . LEU A 1 95 ? -2.600 -1.842 -4.513 1.00 82.19 95 LEU A O 1
ATOM 732 N N . LYS A 1 96 ? -1.947 -3.909 -3.894 1.00 86.56 96 LYS A N 1
ATOM 733 C CA . LYS A 1 96 ? -3.106 -4.249 -3.079 1.00 86.56 96 LYS A CA 1
ATOM 734 C C . LYS A 1 96 ? -2.710 -4.184 -1.611 1.00 86.56 96 LYS A C 1
ATOM 736 O O . LYS A 1 96 ? -1.889 -4.966 -1.152 1.00 86.56 96 LYS A O 1
ATOM 741 N N . VAL A 1 97 ? -3.327 -3.282 -0.854 1.00 85.94 97 VAL A N 1
ATOM 742 C CA . VAL A 1 97 ? -3.113 -3.163 0.597 1.00 85.94 97 VAL A CA 1
ATOM 743 C C . VAL A 1 97 ? -4.368 -3.628 1.322 1.00 85.94 97 VAL A C 1
ATOM 745 O O . VAL A 1 97 ? -5.446 -3.056 1.145 1.00 85.94 97 VAL A O 1
ATOM 748 N N . ARG A 1 98 ? -4.239 -4.668 2.144 1.00 88.06 98 ARG A N 1
ATOM 749 C CA . ARG A 1 98 ? -5.285 -5.164 3.035 1.00 88.06 98 ARG A CA 1
ATOM 750 C C . ARG A 1 98 ? -5.057 -4.596 4.428 1.00 88.06 98 ARG A C 1
ATOM 752 O O . ARG A 1 98 ? -3.991 -4.761 5.004 1.00 88.06 98 ARG A O 1
ATOM 759 N N . VAL A 1 99 ? -6.088 -3.959 4.964 1.00 87.50 99 VAL A N 1
ATOM 760 C CA . VAL A 1 99 ? -6.103 -3.384 6.307 1.00 87.50 99 VAL A CA 1
ATOM 761 C C . VAL A 1 99 ? -7.223 -4.057 7.086 1.00 87.50 99 VAL A C 1
ATOM 763 O O . VAL A 1 99 ? -8.407 -3.862 6.782 1.00 87.50 99 VAL A O 1
ATOM 766 N N . SER A 1 100 ? -6.842 -4.878 8.058 1.00 86.44 100 SER A N 1
ATOM 767 C CA . SER A 1 100 ? -7.756 -5.604 8.935 1.00 86.44 100 SER A CA 1
ATOM 768 C C . SER A 1 100 ? -7.761 -4.942 10.313 1.00 86.44 100 SER A C 1
ATOM 770 O O . SER A 1 100 ? -6.687 -4.660 10.846 1.00 86.44 100 SER A O 1
ATOM 772 N N . PRO A 1 101 ? -8.931 -4.658 10.908 1.00 82.56 101 PRO A N 1
ATOM 773 C CA . PRO A 1 101 ? -8.982 -4.169 12.281 1.00 82.56 101 PRO A CA 1
ATOM 774 C C . PRO A 1 101 ? -8.320 -5.172 13.244 1.00 82.56 101 PRO A C 1
ATOM 776 O O . PRO A 1 101 ? -8.263 -6.364 12.925 1.00 82.56 101 PRO A O 1
ATOM 779 N N . PRO A 1 102 ? -7.832 -4.717 14.414 1.00 81.31 102 PRO A N 1
ATOM 780 C CA . PRO A 1 102 ? -7.369 -5.623 15.458 1.00 81.31 102 PRO A CA 1
ATOM 781 C C . PRO A 1 102 ? -8.482 -6.623 15.759 1.00 81.31 102 PRO A C 1
ATOM 783 O O . PRO A 1 102 ? -9.635 -6.223 15.937 1.00 81.31 102 PRO A O 1
ATOM 786 N N . GLY A 1 103 ? -8.146 -7.914 15.779 1.00 70.88 103 GLY A N 1
ATOM 787 C CA . GLY A 1 103 ? -9.126 -8.962 16.030 1.00 70.88 103 GLY A CA 1
ATOM 788 C C . GLY A 1 103 ? -9.894 -8.669 17.316 1.00 70.88 103 GLY A C 1
ATOM 789 O O . GLY A 1 103 ? -9.301 -8.558 18.391 1.00 70.88 103 GLY A O 1
ATOM 790 N N . SER A 1 104 ? -11.218 -8.550 17.224 1.00 57.34 104 SER A N 1
ATOM 791 C CA . SER A 1 104 ? -12.056 -8.729 18.399 1.00 57.34 104 SER A CA 1
ATOM 792 C C . SER A 1 104 ? -11.824 -10.161 18.861 1.00 57.34 104 SER A C 1
ATOM 794 O O . SER A 1 104 ? -12.168 -11.095 18.137 1.00 57.34 104 SER A O 1
ATOM 796 N N . ASN A 1 105 ? -11.221 -10.343 20.036 1.00 45.50 105 ASN A N 1
ATOM 797 C CA . ASN A 1 105 ? -11.268 -11.616 20.745 1.00 45.50 105 ASN A CA 1
ATOM 798 C C . ASN A 1 105 ? -12.738 -11.884 21.098 1.00 45.50 105 ASN A C 1
ATOM 800 O O . ASN A 1 105 ? -13.181 -11.611 22.207 1.00 45.50 105 ASN A O 1
ATOM 804 N N . ILE A 1 106 ? -13.521 -12.354 20.134 1.00 49.22 106 ILE A N 1
ATOM 805 C CA . ILE A 1 106 ? -14.725 -13.114 20.418 1.00 49.22 106 ILE A CA 1
ATOM 806 C C . ILE A 1 106 ? -14.261 -14.553 20.555 1.00 49.22 106 ILE A C 1
ATOM 808 O O . ILE A 1 106 ? -14.246 -15.321 19.594 1.00 49.22 106 ILE A O 1
ATOM 812 N N . SER A 1 107 ? -13.823 -14.881 21.770 1.00 41.25 107 SER A N 1
ATOM 813 C CA . SER A 1 107 ? -13.837 -16.248 22.270 1.00 41.25 107 SER A CA 1
ATOM 814 C C . SER A 1 107 ? -15.246 -16.780 22.022 1.00 41.25 107 SER A C 1
ATOM 816 O O . SER A 1 107 ? -16.191 -16.388 22.702 1.00 41.25 107 SER A O 1
ATOM 818 N N . SER A 1 108 ? -15.411 -17.568 20.964 1.00 43.81 108 SER A N 1
ATOM 819 C CA . SER A 1 108 ? -16.595 -18.404 20.822 1.00 43.81 108 SER A CA 1
ATOM 820 C C . SER A 1 108 ? -16.315 -19.610 21.704 1.00 43.81 108 SER A C 1
ATOM 822 O O . SER A 1 108 ? -15.480 -20.444 21.355 1.00 43.81 108 SER A O 1
ATOM 824 N N . GLU A 1 109 ? -16.887 -19.571 22.903 1.00 35.03 109 GLU A N 1
ATOM 825 C CA . GLU 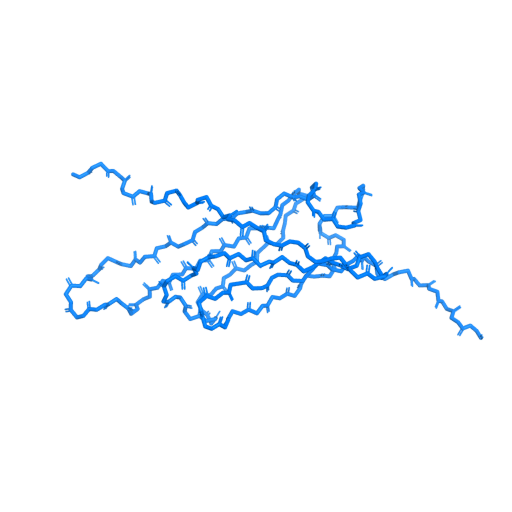A 1 109 ? -16.970 -20.698 23.834 1.00 35.03 109 GLU A CA 1
ATOM 826 C C . GLU A 1 109 ? -17.887 -21.793 23.267 1.00 35.03 109 GLU A C 1
ATOM 828 O O . GLU A 1 109 ? -18.870 -21.434 22.570 1.00 35.03 109 GLU A O 1
#

Foldseek 3Di:
DPPPDDDDPWPWDWDADPQQKIKIKTPFPVQFDQVQKDWDFDQFKIKIWGWRCDDPPPCNDTDIDIDIGGPVSGSDPPAGQVQWDWDWDAPPRMIMIMTGHNDDPPPPD

InterPro domains:
  IPR044656 Heat shock protein HSP14.7/HSP23.5/HSP23.6-like [PTHR46991] (31-101)

Secondary structure (DSSP, 8-state):
------------EEEE-TTS-EEEEE---SS--GGGEEEEE-SSEEEEEEEE----TT----EEEEEEEEGGGSSSTTS-GGGSEEEEEEETTEEEEEEEPPP------